Protein AF-A0A8T7FXM5-F1 (afdb_monomer)

Sequence (126 aa):
MKPVVQKFLPFSVLILFSVIMGTAFLWAVSMSSVGLREGEVCARHYKGTVKGTFFSRGEWHHYVDVGVDVRYPENYQWRVLRSPPTQSSIWHRYFSQYKVRIAYRWPSNWWDPFVVSQWEICRLER

Structure (mmCIF, N/CA/C/O backbone):
data_AF-A0A8T7FXM5-F1
#
_entry.id   AF-A0A8T7FXM5-F1
#
loop_
_atom_site.group_PDB
_atom_site.id
_atom_site.type_symbol
_atom_site.label_atom_id
_atom_site.label_alt_id
_atom_site.label_comp_id
_atom_site.label_asym_id
_atom_site.label_entity_id
_atom_site.label_seq_id
_atom_site.pdbx_PDB_ins_code
_atom_site.Cartn_x
_atom_site.Cartn_y
_atom_site.Cartn_z
_atom_site.occupancy
_atom_site.B_iso_or_equiv
_atom_site.auth_seq_id
_atom_site.auth_comp_id
_atom_site.auth_asym_id
_atom_site.auth_atom_id
_atom_site.pdbx_PDB_model_num
ATOM 1 N N . MET A 1 1 ? 59.090 -27.027 -27.607 1.00 48.50 1 MET A N 1
ATOM 2 C CA . MET A 1 1 ? 57.634 -27.073 -27.340 1.00 48.50 1 MET A CA 1
ATOM 3 C C . MET A 1 1 ? 57.375 -26.318 -26.041 1.00 48.50 1 MET A C 1
ATOM 5 O O . MET A 1 1 ? 58.041 -26.622 -25.063 1.00 48.50 1 MET A O 1
ATOM 9 N N . LYS A 1 2 ? 56.526 -25.279 -26.036 1.00 41.91 2 LYS A N 1
ATOM 10 C CA . LYS A 1 2 ? 56.200 -24.502 -24.821 1.00 41.91 2 LYS A CA 1
ATOM 11 C C . LYS A 1 2 ? 54.913 -25.059 -24.197 1.00 41.91 2 LYS A C 1
ATOM 13 O O . LYS A 1 2 ? 53.964 -25.266 -24.953 1.00 41.91 2 LYS A O 1
ATOM 18 N N . PRO A 1 3 ? 54.844 -25.288 -22.874 1.00 52.84 3 PRO A N 1
ATOM 19 C CA . PRO A 1 3 ? 53.602 -25.707 -22.243 1.00 52.84 3 PRO A CA 1
ATOM 20 C C . PRO A 1 3 ? 52.623 -24.528 -22.197 1.00 52.84 3 PRO A C 1
ATOM 22 O O . PRO A 1 3 ? 52.950 -23.440 -21.722 1.00 52.84 3 PRO A O 1
ATOM 25 N N . VAL A 1 4 ? 51.416 -24.755 -22.710 1.00 57.31 4 VAL A N 1
ATOM 26 C CA . VAL A 1 4 ? 50.276 -23.852 -22.548 1.00 57.31 4 VAL A CA 1
ATOM 27 C C . VAL A 1 4 ? 49.703 -24.113 -21.157 1.00 57.31 4 VAL A C 1
ATOM 29 O O . VAL A 1 4 ? 49.088 -25.146 -20.913 1.00 57.31 4 VAL A O 1
ATOM 32 N N . VAL A 1 5 ? 49.945 -23.196 -20.219 1.00 54.78 5 VAL A N 1
ATOM 33 C CA . VAL A 1 5 ? 49.348 -23.242 -18.878 1.00 54.78 5 VAL A CA 1
ATOM 34 C C . VAL A 1 5 ? 47.898 -22.783 -18.995 1.00 54.78 5 VAL A C 1
ATOM 36 O O . VAL A 1 5 ? 47.605 -21.588 -19.038 1.00 54.78 5 VAL A O 1
ATOM 39 N N . GLN A 1 6 ? 46.982 -23.742 -19.085 1.00 54.06 6 GLN A N 1
ATOM 40 C CA . GLN A 1 6 ? 45.548 -23.487 -19.083 1.00 54.06 6 GLN A CA 1
ATOM 41 C C . GLN A 1 6 ? 45.125 -23.112 -17.651 1.00 54.06 6 GLN A C 1
ATOM 43 O O . GLN A 1 6 ? 45.084 -23.951 -16.753 1.00 54.06 6 GLN A O 1
ATOM 48 N N . LYS A 1 7 ? 44.879 -21.818 -17.409 1.00 55.47 7 LYS A N 1
ATOM 49 C CA . LYS A 1 7 ? 44.403 -21.295 -16.120 1.00 55.47 7 LYS A CA 1
ATOM 50 C C . LYS A 1 7 ? 42.936 -21.688 -15.927 1.00 55.47 7 LYS A C 1
ATOM 52 O O . LYS A 1 7 ? 42.041 -21.009 -16.421 1.00 55.47 7 LYS A O 1
ATOM 57 N N . PHE A 1 8 ? 42.692 -22.784 -15.215 1.00 57.81 8 PHE A N 1
ATOM 58 C CA . PHE A 1 8 ? 41.366 -23.116 -14.705 1.00 57.81 8 PHE A CA 1
ATOM 59 C C . PHE A 1 8 ? 40.994 -22.104 -13.617 1.00 57.81 8 PHE A C 1
ATOM 61 O O . PHE A 1 8 ? 41.541 -22.137 -12.516 1.00 57.81 8 PHE A O 1
ATOM 68 N N . LEU A 1 9 ? 40.074 -21.187 -13.918 1.00 57.06 9 LEU A N 1
ATOM 69 C CA . LEU A 1 9 ? 39.331 -20.494 -12.867 1.00 57.06 9 LEU A CA 1
ATOM 70 C C . LEU A 1 9 ? 38.505 -21.561 -12.134 1.00 57.06 9 LEU A C 1
ATOM 72 O O . LEU A 1 9 ? 37.711 -22.250 -12.781 1.00 57.06 9 LEU A O 1
ATOM 76 N N . PRO A 1 10 ? 38.713 -21.769 -10.824 1.00 63.56 10 PRO A N 1
ATOM 77 C CA . PRO A 1 10 ? 38.087 -22.878 -10.133 1.00 63.56 10 PRO A CA 1
ATOM 78 C C . PRO A 1 10 ? 36.587 -22.606 -10.019 1.00 63.56 10 PRO A C 1
ATOM 80 O O . PRO A 1 10 ? 36.156 -21.555 -9.545 1.00 63.56 10 PRO A O 1
ATOM 83 N N . PHE A 1 11 ? 35.796 -23.580 -10.460 1.00 57.88 11 PHE A N 1
ATOM 84 C CA . PHE A 1 11 ? 34.330 -23.594 -10.442 1.00 57.88 11 PHE A CA 1
ATOM 85 C C . PHE A 1 11 ? 33.736 -23.180 -9.075 1.00 57.88 11 PHE A C 1
ATOM 87 O O . PHE A 1 11 ? 32.648 -22.615 -9.000 1.00 57.88 11 PHE A O 1
ATOM 94 N N . SER A 1 12 ? 34.496 -23.374 -7.992 1.00 59.66 12 SER A N 1
ATOM 95 C CA . SER A 1 12 ? 34.170 -22.931 -6.634 1.00 59.66 12 SER A CA 1
ATOM 96 C C . SER A 1 12 ? 34.030 -21.411 -6.474 1.00 59.66 12 SER A C 1
ATOM 98 O O . SER A 1 12 ? 33.198 -20.970 -5.686 1.00 59.66 12 SER A O 1
ATOM 100 N N . VAL A 1 13 ? 34.770 -20.594 -7.234 1.00 62.16 13 VAL A N 1
ATOM 101 C CA . VAL A 1 13 ? 34.683 -19.121 -7.166 1.00 62.16 13 VAL A CA 1
ATOM 102 C C . VAL A 1 13 ? 33.371 -18.616 -7.776 1.00 62.16 13 VAL A C 1
ATOM 104 O O . VAL A 1 13 ? 32.754 -17.703 -7.233 1.00 62.16 13 VAL A O 1
ATOM 107 N N . LEU A 1 14 ? 32.898 -19.247 -8.855 1.00 59.78 14 LEU A N 1
ATOM 108 C CA . LEU A 1 14 ? 31.621 -18.920 -9.506 1.00 59.78 14 LEU A CA 1
ATOM 109 C C . LEU A 1 14 ? 30.413 -19.267 -8.624 1.00 59.78 14 LEU A C 1
ATOM 111 O O . LEU A 1 14 ? 29.471 -18.479 -8.523 1.00 59.78 14 LEU A O 1
ATOM 115 N N . ILE A 1 15 ? 30.453 -20.415 -7.942 1.00 64.94 15 ILE A N 1
ATOM 116 C CA . ILE A 1 15 ? 29.402 -20.814 -6.994 1.00 64.94 15 ILE A CA 1
ATOM 117 C C . ILE A 1 15 ? 29.360 -19.843 -5.810 1.00 64.94 15 ILE A C 1
ATOM 119 O O . ILE A 1 15 ? 28.285 -19.368 -5.446 1.00 64.94 15 ILE A O 1
ATOM 123 N N . LEU A 1 16 ? 30.520 -19.495 -5.246 1.00 62.88 16 LEU A N 1
ATOM 124 C CA . LEU A 1 16 ? 30.596 -18.583 -4.105 1.00 62.88 16 LEU A CA 1
ATOM 125 C C . LEU A 1 16 ? 30.041 -17.192 -4.454 1.00 62.88 16 LEU A C 1
ATOM 127 O O . LEU A 1 16 ? 29.248 -16.645 -3.692 1.00 62.88 16 LEU A O 1
ATOM 131 N N . PHE A 1 17 ? 30.366 -16.656 -5.637 1.00 60.78 17 PHE A N 1
ATOM 132 C CA . PHE A 1 17 ? 29.799 -15.391 -6.122 1.00 60.78 17 PHE A CA 1
ATOM 133 C C . PHE A 1 17 ? 28.275 -15.447 -6.295 1.00 60.78 17 PHE A C 1
ATOM 135 O O . PHE A 1 17 ? 27.577 -14.506 -5.922 1.00 60.78 17 PHE A O 1
ATOM 142 N N . SER A 1 18 ? 27.754 -16.562 -6.812 1.00 60.34 18 SER A N 1
ATOM 143 C CA . SER A 1 18 ? 26.314 -16.763 -7.025 1.00 60.34 18 SER A CA 1
ATOM 144 C C . SER A 1 18 ? 25.545 -16.820 -5.702 1.00 60.34 18 SER A C 1
ATOM 146 O O . SER A 1 18 ? 24.486 -16.209 -5.571 1.00 60.34 18 SER A O 1
ATOM 148 N N . VAL A 1 19 ? 26.102 -17.506 -4.699 1.00 63.22 19 VAL A N 1
ATOM 149 C CA . VAL A 1 19 ? 25.516 -17.584 -3.354 1.00 63.22 19 VAL A CA 1
ATOM 150 C C . VAL A 1 19 ? 25.547 -16.216 -2.672 1.00 63.22 19 VAL A C 1
ATOM 152 O O . VAL A 1 19 ? 24.523 -15.807 -2.138 1.00 63.22 19 VAL A O 1
ATOM 155 N N . ILE A 1 20 ? 26.661 -15.476 -2.748 1.00 60.84 20 ILE A N 1
ATOM 156 C CA . ILE A 1 20 ? 26.785 -14.138 -2.139 1.00 60.84 20 ILE A CA 1
ATOM 157 C C . ILE A 1 20 ? 25.817 -13.133 -2.782 1.00 60.84 20 ILE A C 1
ATOM 159 O O . ILE A 1 20 ? 25.173 -12.355 -2.077 1.00 60.84 20 ILE A O 1
ATOM 163 N N . MET A 1 21 ? 25.670 -13.153 -4.111 1.00 59.31 21 MET A N 1
ATOM 164 C CA . MET A 1 21 ? 24.683 -12.310 -4.794 1.00 59.31 21 MET A CA 1
ATOM 165 C C . MET A 1 21 ? 23.244 -12.716 -4.454 1.00 59.31 21 MET A C 1
ATOM 167 O O . MET A 1 21 ? 22.403 -11.848 -4.222 1.00 59.31 21 MET A O 1
ATOM 171 N N . GLY A 1 22 ? 22.963 -14.021 -4.386 1.00 57.78 22 GLY A N 1
ATOM 172 C CA . GLY A 1 22 ? 21.648 -14.546 -4.022 1.00 57.78 22 GLY A CA 1
ATOM 173 C C . GLY A 1 22 ? 21.241 -14.174 -2.597 1.00 57.78 22 GLY A C 1
ATOM 174 O O . GLY A 1 22 ? 20.115 -13.733 -2.371 1.00 57.78 22 GLY A O 1
ATOM 175 N N . THR A 1 23 ? 22.160 -14.269 -1.633 1.00 58.69 23 THR A N 1
ATOM 176 C CA . THR A 1 23 ? 21.890 -13.857 -0.253 1.00 58.69 23 THR A CA 1
ATOM 177 C C . THR A 1 23 ? 21.730 -12.344 -0.151 1.00 58.69 23 THR A C 1
ATOM 179 O O . THR A 1 23 ? 20.760 -11.896 0.451 1.00 58.69 23 THR A O 1
ATOM 182 N N . ALA A 1 24 ? 22.588 -11.535 -0.783 1.00 55.78 24 ALA A N 1
ATOM 183 C CA . ALA A 1 24 ? 22.459 -10.073 -0.764 1.00 55.78 24 ALA A CA 1
ATOM 184 C C . ALA A 1 24 ? 21.119 -9.581 -1.352 1.00 55.78 24 ALA A C 1
ATOM 186 O O . ALA A 1 24 ? 20.504 -8.666 -0.801 1.00 55.78 24 ALA A O 1
ATOM 187 N N . PHE A 1 25 ? 20.622 -10.226 -2.415 1.00 54.47 25 PHE A N 1
ATOM 188 C CA . PHE A 1 25 ? 19.297 -9.949 -2.977 1.00 54.47 25 PHE A CA 1
ATOM 189 C C . PHE A 1 25 ? 18.168 -10.285 -1.991 1.00 54.47 25 PHE A C 1
ATOM 191 O O . PHE A 1 25 ? 17.239 -9.498 -1.837 1.00 54.47 25 PHE A O 1
ATOM 198 N N . LEU A 1 26 ? 18.264 -11.404 -1.265 1.00 50.12 26 LEU A N 1
ATOM 199 C CA . LEU A 1 26 ? 17.270 -11.788 -0.254 1.00 50.12 26 LEU A CA 1
ATOM 200 C C . LEU A 1 26 ? 17.245 -10.827 0.948 1.00 50.12 26 LEU A C 1
ATOM 202 O O . LEU A 1 26 ? 16.167 -10.524 1.458 1.00 50.12 26 LEU A O 1
ATOM 206 N N . TRP A 1 27 ? 18.397 -10.290 1.363 1.00 50.12 27 TRP A N 1
ATOM 207 C CA . TRP A 1 27 ? 18.474 -9.280 2.429 1.00 50.12 27 TRP A CA 1
ATOM 208 C C . TRP A 1 27 ? 17.904 -7.913 2.003 1.00 50.12 27 TRP A C 1
ATOM 210 O O . TRP A 1 27 ? 17.303 -7.212 2.824 1.00 50.12 27 TRP A O 1
ATOM 220 N N . ALA A 1 28 ? 18.008 -7.550 0.720 1.00 51.94 28 ALA A N 1
ATOM 221 C CA . ALA A 1 28 ? 17.435 -6.314 0.181 1.00 51.94 28 ALA A CA 1
ATOM 222 C C . ALA A 1 28 ? 15.889 -6.297 0.151 1.00 51.94 28 ALA A C 1
ATOM 224 O O . ALA A 1 28 ? 15.296 -5.221 0.106 1.00 51.94 28 ALA A O 1
ATOM 225 N N . VAL A 1 29 ? 15.217 -7.455 0.234 1.00 52.66 29 VAL A N 1
ATOM 226 C CA . VAL A 1 29 ? 13.740 -7.562 0.311 1.00 52.66 29 VAL A CA 1
ATOM 227 C C . VAL A 1 29 ? 13.251 -7.691 1.764 1.00 52.66 29 VAL A C 1
ATOM 229 O O . VAL A 1 29 ? 12.144 -8.163 2.028 1.00 52.66 29 VAL A O 1
ATOM 232 N N . SER A 1 30 ? 14.058 -7.270 2.741 1.00 52.19 30 SER A N 1
ATOM 233 C CA . SER A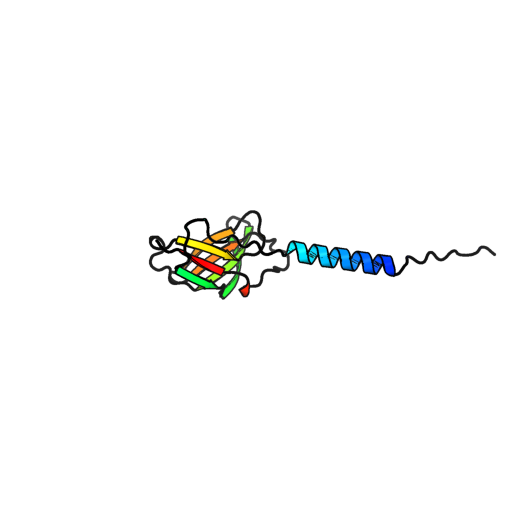 1 30 ? 13.631 -7.200 4.141 1.00 52.19 30 SER A CA 1
ATOM 234 C C . SER A 1 30 ? 12.412 -6.280 4.282 1.00 52.19 30 SER A C 1
ATOM 236 O O . SER A 1 30 ? 12.479 -5.062 4.138 1.00 52.19 30 SER A O 1
ATOM 238 N N . MET A 1 31 ? 11.244 -6.878 4.519 1.00 54.09 31 MET A N 1
ATOM 239 C CA . MET A 1 31 ? 9.988 -6.149 4.664 1.00 54.09 31 MET A CA 1
ATOM 240 C C . MET A 1 31 ? 10.082 -5.153 5.816 1.00 54.09 31 MET A C 1
ATOM 242 O O . MET A 1 31 ? 10.291 -5.543 6.962 1.00 54.09 31 MET A O 1
ATOM 246 N N . SER A 1 32 ? 9.890 -3.870 5.522 1.00 55.38 32 SER A N 1
ATOM 247 C CA . SER A 1 32 ? 9.774 -2.852 6.560 1.00 55.38 32 SER A CA 1
ATOM 248 C C . SER A 1 32 ? 8.335 -2.842 7.070 1.00 55.38 32 SER A C 1
ATOM 250 O O . SER A 1 32 ? 7.441 -2.257 6.461 1.00 55.38 32 SER A O 1
ATOM 252 N N . SER A 1 33 ? 8.090 -3.529 8.187 1.00 54.84 33 SER A N 1
ATOM 253 C CA . SER A 1 33 ? 6.867 -3.307 8.957 1.00 54.84 33 SER A CA 1
ATOM 254 C C . SER A 1 33 ? 6.963 -1.915 9.573 1.00 54.84 33 SER A C 1
ATOM 256 O O . SER A 1 33 ? 7.775 -1.687 10.465 1.00 54.84 33 SER A O 1
ATOM 258 N N . VAL A 1 34 ? 6.172 -0.968 9.070 1.00 63.91 34 VAL A N 1
ATOM 259 C CA . VAL A 1 34 ? 6.088 0.383 9.650 1.00 63.91 34 VAL A CA 1
ATOM 260 C C . VAL A 1 34 ? 5.378 0.336 11.014 1.00 63.91 34 VAL A C 1
ATOM 262 O O . VAL A 1 34 ? 5.547 1.250 11.824 1.00 63.91 34 VAL A O 1
ATOM 265 N N . GLY A 1 35 ? 4.636 -0.751 11.279 1.00 68.75 35 GLY A N 1
ATOM 266 C CA . GLY A 1 35 ? 4.028 -1.062 12.569 1.00 68.75 35 GLY A CA 1
ATOM 267 C C . GLY A 1 35 ? 3.014 -0.025 13.055 1.00 68.75 35 GLY A C 1
ATOM 268 O O . GLY A 1 35 ? 2.777 1.008 12.422 1.00 68.75 35 GLY A O 1
ATOM 269 N N . LEU A 1 36 ? 2.409 -0.319 14.202 1.00 77.50 36 LEU A N 1
ATOM 270 C CA . LEU A 1 36 ? 1.693 0.666 15.012 1.00 77.50 36 LEU A CA 1
ATOM 271 C C . LEU A 1 36 ? 2.718 1.477 15.816 1.00 77.50 36 LEU A C 1
ATOM 273 O O . LEU A 1 36 ? 3.753 0.941 16.215 1.00 77.50 36 LEU A O 1
ATOM 277 N N . ARG A 1 37 ? 2.455 2.765 16.042 1.00 81.31 37 ARG A N 1
ATOM 278 C CA . ARG A 1 37 ? 3.205 3.554 17.032 1.00 81.31 37 ARG A CA 1
ATOM 279 C C . ARG A 1 37 ? 2.777 3.162 18.445 1.00 81.31 37 ARG A C 1
ATOM 281 O O . ARG A 1 37 ? 1.729 2.553 18.643 1.00 81.31 37 ARG A O 1
ATOM 288 N N . GLU A 1 38 ? 3.583 3.535 19.432 1.00 83.56 38 GLU A N 1
ATOM 289 C CA . GLU A 1 38 ? 3.202 3.385 20.836 1.00 83.56 38 GLU A CA 1
ATOM 290 C C . GLU A 1 38 ? 1.870 4.108 21.107 1.00 83.56 38 GLU A C 1
ATOM 292 O O . GLU A 1 38 ? 1.687 5.255 20.698 1.00 83.56 38 GLU A O 1
ATOM 297 N N . GLY A 1 39 ? 0.926 3.404 21.739 1.00 84.38 39 GLY A N 1
ATOM 298 C CA . GLY A 1 39 ? -0.428 3.899 22.008 1.00 84.38 39 GLY A CA 1
ATOM 299 C C . GLY A 1 39 ? -1.433 3.757 20.856 1.00 84.38 39 GLY A C 1
ATOM 300 O O . GLY A 1 39 ? -2.621 3.965 21.078 1.00 84.38 39 GLY A O 1
ATOM 301 N N . GLU A 1 40 ? -1.012 3.370 19.647 1.00 86.88 40 GLU A N 1
ATOM 302 C CA . GLU A 1 40 ? -1.942 3.084 18.548 1.00 86.88 40 GLU A CA 1
ATOM 303 C C . GLU A 1 40 ? -2.507 1.657 18.680 1.00 86.88 40 GLU A C 1
ATOM 305 O O . GLU A 1 40 ? -1.755 0.687 18.777 1.00 86.88 40 GLU A O 1
ATOM 310 N N . VAL A 1 41 ? -3.836 1.509 18.622 1.00 88.81 41 VAL A N 1
ATOM 311 C CA . VAL A 1 41 ? -4.520 0.202 18.602 1.00 88.81 41 VAL A CA 1
ATOM 312 C C . VAL A 1 41 ? -5.186 -0.010 17.251 1.00 88.81 41 VAL A C 1
ATOM 314 O O . VAL A 1 41 ? -5.840 0.888 16.718 1.00 88.81 41 VAL A O 1
ATOM 317 N N . CYS A 1 42 ? -5.021 -1.206 16.680 1.00 89.19 42 CYS A N 1
ATOM 318 C CA . CYS A 1 42 ? -5.650 -1.528 15.410 1.00 89.19 42 CYS A CA 1
ATOM 319 C C . CYS A 1 42 ? -7.091 -2.005 15.579 1.00 89.19 42 CYS A C 1
ATOM 321 O O . CYS A 1 42 ? -7.328 -3.132 16.001 1.00 89.19 42 CYS A O 1
ATOM 323 N N . ALA A 1 43 ? -8.046 -1.190 15.135 1.00 90.12 43 ALA A N 1
ATOM 324 C CA . ALA A 1 43 ? -9.458 -1.551 15.106 1.00 90.12 43 ALA A CA 1
ATOM 325 C C . ALA A 1 43 ? -9.752 -2.610 14.034 1.00 90.12 43 ALA A C 1
ATOM 327 O O . ALA A 1 43 ? -10.608 -3.478 14.201 1.00 90.12 43 ALA A O 1
ATOM 328 N N . ARG A 1 44 ? -9.124 -2.475 12.855 1.00 90.31 44 ARG A N 1
ATOM 329 C CA . ARG A 1 44 ? -9.368 -3.379 11.723 1.00 90.31 44 ARG A CA 1
ATOM 330 C C . ARG A 1 44 ? -8.237 -3.371 10.705 1.00 90.31 44 ARG A C 1
ATOM 332 O O . ARG A 1 44 ? -7.779 -2.308 10.289 1.00 90.31 44 ARG A O 1
ATOM 339 N N . HIS A 1 45 ? -7.887 -4.565 10.242 1.00 91.62 45 HIS A N 1
ATOM 340 C CA . HIS A 1 45 ? -6.877 -4.810 9.219 1.00 91.62 45 HIS A CA 1
ATOM 341 C C . HIS A 1 45 ? -7.503 -4.930 7.827 1.00 91.62 45 HIS A C 1
ATOM 343 O O . HIS A 1 45 ? -8.568 -5.529 7.663 1.00 91.62 45 HIS A O 1
ATOM 349 N N . TYR A 1 46 ? -6.812 -4.404 6.818 1.00 92.25 46 TYR A N 1
ATOM 350 C CA . TYR A 1 46 ? -7.213 -4.480 5.416 1.00 92.25 46 TYR A CA 1
ATOM 351 C C . TYR A 1 46 ? -6.007 -4.814 4.538 1.00 92.25 46 TYR A C 1
ATOM 353 O O . TYR A 1 46 ? -4.912 -4.287 4.737 1.00 92.25 46 TYR A O 1
ATOM 361 N N . LYS A 1 47 ? -6.214 -5.685 3.548 1.00 92.56 47 LYS A N 1
ATOM 362 C CA . LYS A 1 47 ? -5.168 -6.160 2.635 1.00 92.56 47 LYS A CA 1
ATOM 363 C C . LYS A 1 47 ? -5.232 -5.448 1.288 1.00 92.56 47 LYS A C 1
ATOM 365 O O . LYS A 1 47 ? -6.303 -5.025 0.850 1.00 92.56 47 LYS A O 1
ATOM 370 N N . GLY A 1 48 ? -4.085 -5.360 0.617 1.00 91.81 48 GLY A N 1
ATOM 371 C CA . GLY A 1 48 ? -4.018 -4.945 -0.782 1.00 91.81 48 GLY A CA 1
ATOM 372 C C . GLY A 1 48 ? -4.929 -5.798 -1.669 1.00 91.81 48 GLY A C 1
ATOM 373 O O . GLY A 1 48 ? -5.014 -7.012 -1.502 1.00 91.81 48 GLY A O 1
ATOM 374 N N . THR A 1 49 ? -5.597 -5.157 -2.625 1.00 94.56 49 THR A N 1
ATOM 375 C CA . THR A 1 49 ? -6.549 -5.795 -3.552 1.00 94.56 49 THR A CA 1
ATOM 376 C C . THR A 1 49 ? -6.101 -5.704 -5.005 1.00 94.56 49 THR A C 1
ATOM 378 O O . THR A 1 49 ? -6.222 -6.669 -5.750 1.00 94.56 49 THR A O 1
ATOM 381 N N . VAL A 1 50 ? -5.554 -4.558 -5.412 1.00 94.12 50 VAL A N 1
ATOM 382 C CA . VAL A 1 50 ? -5.097 -4.302 -6.783 1.00 94.12 50 VAL A CA 1
ATOM 383 C C . VAL A 1 50 ? -3.743 -3.619 -6.723 1.00 94.12 50 VAL A C 1
ATOM 385 O O . VAL A 1 50 ? -3.514 -2.804 -5.835 1.00 94.12 50 VAL A O 1
ATOM 388 N N . LYS A 1 51 ? -2.865 -3.926 -7.676 1.00 91.94 51 LYS A N 1
ATOM 389 C CA . LYS A 1 51 ? -1.570 -3.269 -7.866 1.00 91.94 51 LYS A CA 1
ATOM 390 C C . LYS A 1 51 ? -1.473 -2.729 -9.290 1.00 91.94 51 LYS A C 1
ATOM 392 O O . LYS A 1 51 ? -1.991 -3.356 -10.211 1.00 91.94 51 LYS A O 1
ATOM 397 N N . GLY A 1 52 ? -0.799 -1.599 -9.474 1.00 91.62 52 GLY A N 1
ATOM 398 C CA . GLY A 1 52 ? -0.551 -1.045 -10.803 1.00 91.62 52 GLY A CA 1
ATOM 399 C C . GLY A 1 52 ? 0.389 0.153 -10.787 1.00 91.62 52 GLY A C 1
ATOM 400 O O . GLY A 1 52 ? 1.077 0.407 -9.797 1.00 91.62 52 GLY A O 1
ATOM 401 N N . THR A 1 53 ? 0.386 0.900 -11.889 1.00 91.31 53 THR A N 1
ATOM 402 C CA . THR A 1 53 ? 1.131 2.152 -12.037 1.00 91.31 53 THR A CA 1
ATOM 403 C C . THR A 1 53 ? 0.217 3.286 -12.498 1.00 91.31 53 THR A C 1
ATOM 405 O O . THR A 1 53 ? -0.800 3.064 -13.155 1.00 91.31 53 THR A O 1
ATOM 408 N N . PHE A 1 54 ? 0.549 4.521 -12.131 1.00 88.25 54 PHE A N 1
ATOM 409 C CA . PHE A 1 54 ? -0.125 5.718 -12.632 1.00 88.25 54 PHE A CA 1
ATOM 410 C C . PHE A 1 54 ? 0.876 6.854 -12.836 1.00 88.25 54 PHE A C 1
ATOM 412 O O . PHE A 1 54 ? 1.869 6.952 -12.117 1.00 88.25 54 PHE A O 1
ATOM 419 N N . PHE A 1 55 ? 0.610 7.725 -13.806 1.00 87.75 55 PHE A N 1
ATOM 420 C CA . PHE A 1 55 ? 1.437 8.899 -14.067 1.00 87.75 55 PHE A CA 1
ATOM 421 C C . PHE A 1 55 ? 0.880 10.114 -13.317 1.00 87.75 55 PHE A C 1
ATOM 423 O O . PHE A 1 55 ? -0.312 10.413 -13.406 1.00 87.75 55 PHE A O 1
ATOM 430 N N . SER A 1 56 ? 1.716 10.808 -12.545 1.00 84.69 56 SER A N 1
ATOM 431 C CA . SER A 1 56 ? 1.315 11.995 -11.782 1.00 84.69 56 SER A CA 1
ATOM 432 C C . SER A 1 56 ? 2.520 12.877 -11.483 1.00 84.69 56 SER A C 1
ATOM 434 O O . SER A 1 56 ? 3.584 12.377 -11.135 1.00 84.69 56 SER A O 1
ATOM 436 N N . ARG A 1 57 ? 2.347 14.204 -11.564 1.00 83.94 57 ARG A N 1
ATOM 437 C CA . ARG A 1 57 ? 3.411 15.197 -11.297 1.00 83.94 57 ARG A CA 1
ATOM 438 C C . ARG A 1 57 ? 4.698 14.963 -12.110 1.00 83.94 57 ARG A C 1
ATOM 440 O O . ARG A 1 57 ? 5.789 15.225 -11.626 1.00 83.94 57 ARG A O 1
ATOM 447 N N . GLY A 1 58 ? 4.562 14.481 -13.346 1.00 86.88 58 GLY A N 1
ATOM 448 C CA . GLY A 1 58 ? 5.697 14.274 -14.250 1.00 86.88 58 GLY A CA 1
ATOM 449 C C . GLY A 1 58 ? 6.474 12.971 -14.038 1.00 86.88 58 GLY A C 1
ATOM 450 O O . GLY A 1 58 ? 7.461 12.756 -14.732 1.00 86.88 58 GLY A O 1
ATOM 451 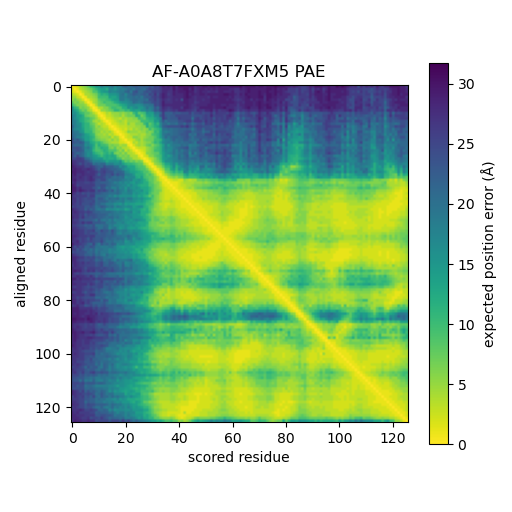N N . GLU A 1 59 ? 6.043 12.087 -13.132 1.00 86.44 59 GLU A N 1
ATOM 452 C CA . GLU A 1 59 ? 6.701 10.798 -12.901 1.00 86.44 59 GLU A CA 1
ATOM 453 C C . GLU A 1 59 ? 5.691 9.641 -12.776 1.00 86.44 59 GLU A C 1
ATOM 455 O O . GLU A 1 59 ? 4.504 9.835 -12.489 1.00 86.44 59 GLU A O 1
ATOM 460 N N . TRP A 1 60 ? 6.164 8.421 -13.044 1.00 86.06 60 TRP A N 1
ATOM 461 C CA . TRP A 1 60 ? 5.399 7.191 -12.849 1.00 86.06 60 TRP A CA 1
ATOM 462 C C . TRP A 1 60 ? 5.488 6.737 -11.396 1.00 86.06 60 TRP A C 1
ATOM 464 O O . TRP A 1 60 ? 6.573 6.646 -10.826 1.00 86.06 60 TRP A O 1
ATOM 474 N N . HIS A 1 61 ? 4.338 6.384 -10.834 1.00 86.31 61 HIS A N 1
ATOM 475 C CA . HIS A 1 61 ? 4.193 5.919 -9.462 1.00 86.31 61 HIS A CA 1
ATOM 476 C C . HIS A 1 61 ? 3.606 4.523 -9.450 1.00 86.31 61 HIS A C 1
ATOM 478 O O . HIS A 1 61 ? 2.663 4.238 -10.192 1.00 86.31 61 HIS A O 1
ATOM 484 N N . HIS A 1 62 ? 4.114 3.676 -8.565 1.00 90.12 62 HIS A N 1
ATOM 485 C CA . HIS A 1 62 ? 3.506 2.386 -8.291 1.00 90.12 62 HIS A CA 1
ATOM 486 C C . HIS A 1 62 ? 2.447 2.548 -7.208 1.00 90.12 62 HIS A C 1
ATOM 488 O O . HIS A 1 62 ? 2.532 3.446 -6.364 1.00 90.12 62 HIS A O 1
ATOM 494 N N . TYR A 1 63 ? 1.414 1.713 -7.247 1.00 91.62 63 TYR A N 1
ATOM 495 C CA . TYR A 1 63 ? 0.356 1.774 -6.254 1.00 91.62 63 TYR A CA 1
ATOM 496 C C . TYR A 1 63 ? -0.210 0.413 -5.887 1.00 91.62 63 TYR A C 1
ATOM 498 O O . TYR A 1 63 ? -0.205 -0.522 -6.689 1.00 91.62 63 TYR A O 1
ATOM 506 N N . VAL A 1 64 ? -0.779 0.363 -4.684 1.00 93.44 64 VAL A N 1
ATOM 507 C CA . VAL A 1 64 ? -1.680 -0.687 -4.227 1.00 93.44 64 VAL A CA 1
ATOM 508 C C . VAL A 1 64 ? -2.984 -0.073 -3.734 1.00 93.44 64 VAL A C 1
ATOM 510 O O . VAL A 1 64 ? -2.983 0.812 -2.882 1.00 93.44 64 VAL A O 1
ATOM 513 N N . ASP A 1 65 ? -4.106 -0.554 -4.260 1.00 93.94 65 ASP A N 1
ATOM 514 C CA . ASP A 1 65 ? -5.435 -0.203 -3.769 1.00 93.94 65 ASP A CA 1
ATOM 515 C C . ASP A 1 65 ? -5.863 -1.181 -2.676 1.00 93.94 65 ASP A C 1
ATOM 517 O O . ASP A 1 65 ? -5.760 -2.401 -2.828 1.00 93.94 65 ASP A O 1
ATOM 521 N N . VAL A 1 66 ? -6.421 -0.644 -1.600 1.00 92.25 66 VAL A N 1
ATOM 522 C CA . VAL A 1 66 ? -7.038 -1.387 -0.506 1.00 92.25 66 VAL A CA 1
ATOM 523 C C . VAL A 1 66 ? -8.534 -1.095 -0.505 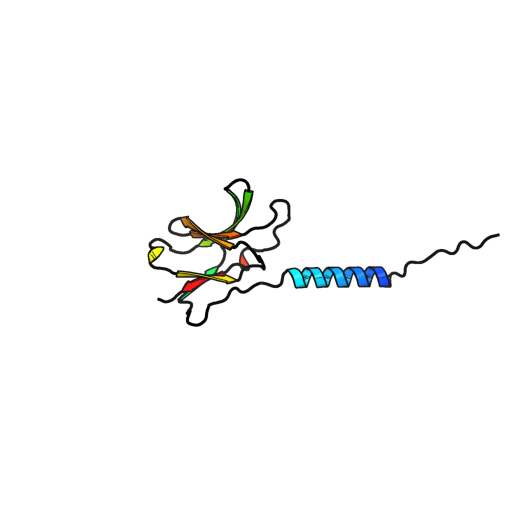1.00 92.25 66 VAL A C 1
ATOM 525 O O . VAL A 1 66 ? -8.939 0.068 -0.484 1.00 92.25 66 VAL A O 1
ATOM 528 N N . GLY A 1 67 ? -9.355 -2.147 -0.534 1.00 90.06 67 GLY A N 1
ATOM 529 C CA . GLY A 1 67 ? -10.809 -2.034 -0.424 1.00 90.06 67 GLY A CA 1
ATOM 530 C C . GLY A 1 67 ? -11.223 -1.769 1.019 1.00 90.06 67 GLY A C 1
ATOM 531 O O . GLY A 1 67 ? -11.097 -2.647 1.870 1.00 90.06 67 GLY A O 1
ATOM 532 N N . VAL A 1 68 ? -11.701 -0.561 1.297 1.00 85.69 68 VAL A N 1
ATOM 533 C CA . VAL A 1 68 ? -12.095 -0.131 2.638 1.00 85.69 68 VAL A CA 1
ATOM 534 C C . VAL A 1 68 ? -13.134 0.978 2.562 1.00 85.69 68 VAL A C 1
ATOM 536 O O . VAL A 1 68 ? -13.024 1.882 1.741 1.00 85.69 68 VAL A O 1
ATOM 539 N N . ASP A 1 69 ? -14.148 0.916 3.421 1.00 83.75 69 ASP A N 1
ATOM 540 C CA . ASP A 1 69 ? -15.150 1.973 3.523 1.00 83.75 69 ASP A CA 1
ATOM 541 C C . ASP A 1 69 ? -14.522 3.250 4.097 1.00 83.75 69 ASP A C 1
ATOM 543 O O . ASP A 1 69 ? -14.156 3.312 5.271 1.00 83.75 69 ASP A O 1
ATOM 547 N N . VAL A 1 70 ? -14.376 4.254 3.236 1.00 78.12 70 VAL A N 1
ATOM 548 C CA . VAL A 1 70 ? -13.834 5.581 3.545 1.00 78.12 70 VAL A CA 1
ATOM 549 C C . VAL A 1 70 ? -14.859 6.659 3.220 1.00 78.12 70 VAL A C 1
ATOM 551 O O . VAL A 1 70 ? -14.488 7.764 2.843 1.00 78.12 70 VAL A O 1
ATOM 554 N N . ARG A 1 71 ? -16.158 6.359 3.366 1.00 81.00 71 ARG A N 1
ATOM 555 C CA . ARG A 1 71 ? -17.240 7.348 3.209 1.00 81.00 71 ARG A CA 1
ATOM 556 C C . ARG A 1 71 ? -17.109 8.549 4.155 1.00 81.00 71 ARG A C 1
ATOM 558 O O . ARG A 1 71 ? -17.612 9.615 3.829 1.00 81.00 71 ARG A O 1
ATOM 565 N N . TYR A 1 72 ? -16.400 8.380 5.273 1.00 79.31 72 TYR A N 1
ATOM 566 C CA . TYR A 1 72 ? -16.135 9.418 6.275 1.00 79.31 72 TYR A CA 1
ATOM 567 C C . TYR A 1 72 ? -14.640 9.453 6.633 1.00 79.31 72 TYR A C 1
ATOM 569 O O . TYR A 1 72 ? -14.251 9.009 7.716 1.00 79.31 72 TYR A O 1
ATOM 577 N N . PRO A 1 73 ? -13.759 9.869 5.706 1.00 71.50 73 PRO A N 1
ATOM 578 C CA . PRO A 1 73 ? -12.311 9.741 5.870 1.00 71.50 73 PRO A CA 1
ATOM 579 C C . PRO A 1 73 ? -11.768 10.533 7.066 1.00 71.50 73 PRO A C 1
ATOM 581 O O . PRO A 1 73 ? -10.806 10.102 7.693 1.00 71.50 73 PRO A O 1
ATOM 584 N N . GLU A 1 74 ? -12.401 11.648 7.427 1.00 73.81 74 GLU A N 1
ATOM 585 C CA . GLU A 1 74 ? -12.083 12.454 8.607 1.00 73.81 74 GLU A CA 1
ATOM 586 C C . GLU A 1 74 ? -12.277 11.694 9.923 1.00 73.81 74 GLU A C 1
ATOM 588 O O . GLU A 1 74 ? -11.630 12.014 10.920 1.00 73.81 74 GLU A O 1
ATOM 593 N N . ASN A 1 75 ? -13.123 10.658 9.930 1.00 75.50 75 ASN A N 1
ATOM 594 C CA . ASN A 1 75 ? -13.421 9.856 11.112 1.00 75.50 75 ASN A CA 1
ATOM 595 C C . ASN A 1 75 ? -12.410 8.738 11.369 1.00 75.50 75 ASN A C 1
ATOM 597 O O . ASN A 1 75 ? -12.416 8.144 1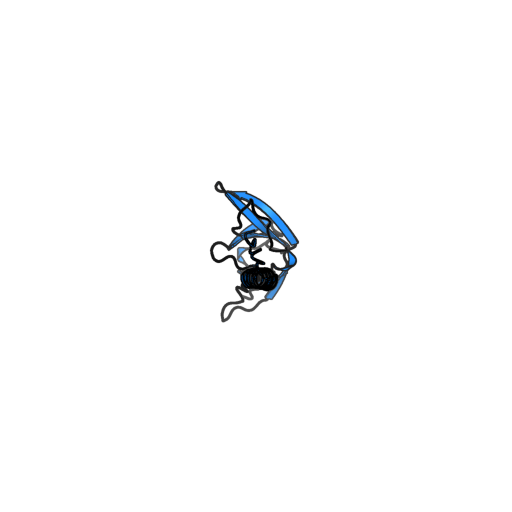2.447 1.00 75.50 75 ASN A O 1
ATOM 601 N N . TYR A 1 76 ? -11.514 8.473 10.420 1.00 74.19 76 TYR A N 1
ATOM 602 C CA . TYR A 1 76 ? -10.619 7.328 10.471 1.00 74.19 76 TYR A CA 1
ATOM 603 C C . TYR A 1 76 ? -9.162 7.761 10.354 1.00 74.19 76 TYR A C 1
ATOM 605 O O . TYR A 1 76 ? -8.786 8.510 9.457 1.00 74.19 76 TYR A O 1
ATOM 613 N N . GLN A 1 77 ? -8.320 7.237 11.241 1.00 82.50 77 GLN A N 1
ATOM 614 C CA . GLN A 1 77 ? -6.873 7.304 11.075 1.00 82.50 77 GLN A CA 1
ATOM 615 C C . GLN A 1 77 ? -6.373 5.982 10.489 1.00 82.50 77 GLN A C 1
ATOM 617 O O . GLN A 1 77 ? -6.802 4.904 10.910 1.00 82.50 77 GLN A O 1
ATOM 622 N N . TRP A 1 78 ? -5.481 6.073 9.501 1.00 84.00 78 TRP A N 1
ATOM 623 C CA . TRP A 1 78 ? -4.980 4.926 8.747 1.00 84.00 78 TRP A CA 1
ATOM 624 C C . TRP A 1 78 ? -3.477 4.780 8.916 1.00 84.00 78 TRP A C 1
ATOM 626 O O . TRP A 1 78 ? -2.722 5.738 8.745 1.00 84.00 78 TRP A O 1
ATOM 636 N N . ARG A 1 79 ? -3.036 3.553 9.178 1.00 85.56 79 ARG A N 1
ATOM 63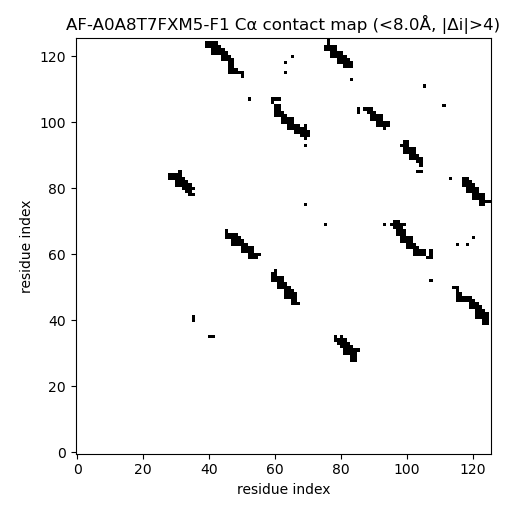7 C CA . ARG A 1 79 ? -1.626 3.204 9.328 1.00 85.56 79 ARG A CA 1
ATOM 638 C C . ARG A 1 79 ? -1.256 2.119 8.333 1.00 85.56 79 ARG A C 1
ATOM 640 O O . ARG A 1 79 ? -1.945 1.110 8.243 1.00 85.56 79 ARG A O 1
ATOM 647 N N . VAL A 1 80 ? -0.164 2.296 7.599 1.00 84.00 80 VAL A N 1
ATOM 648 C CA . VAL A 1 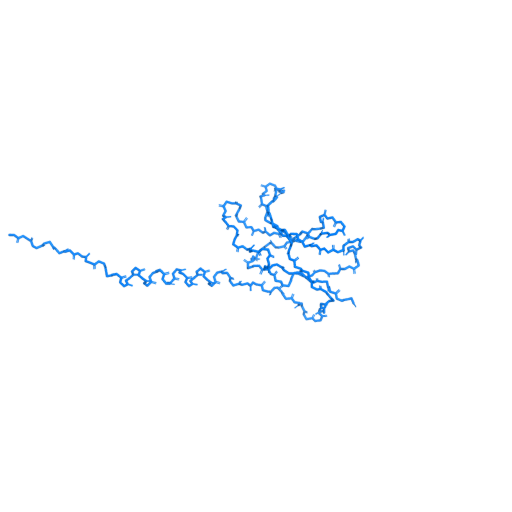80 ? 0.429 1.186 6.844 1.00 84.00 80 VAL A CA 1
ATOM 649 C C . VAL A 1 80 ? 1.146 0.300 7.854 1.00 84.00 80 VAL A C 1
ATOM 651 O O . VAL A 1 80 ? 2.046 0.771 8.538 1.00 84.00 80 VAL A O 1
ATOM 654 N N . LEU A 1 81 ? 0.720 -0.954 7.990 1.00 80.62 81 LEU A N 1
ATOM 655 C CA . LEU A 1 81 ? 1.358 -1.904 8.901 1.00 80.62 81 LEU A CA 1
ATOM 656 C C . LEU A 1 81 ? 2.499 -2.630 8.209 1.00 80.62 81 LEU A C 1
ATOM 658 O O . LEU A 1 81 ? 3.583 -2.767 8.768 1.00 80.62 81 LEU A O 1
ATOM 662 N N . ARG A 1 82 ? 2.253 -3.066 6.973 1.00 76.25 82 ARG A N 1
ATOM 663 C CA . ARG A 1 82 ? 3.208 -3.831 6.184 1.00 76.25 82 ARG A CA 1
ATOM 664 C C . ARG A 1 82 ? 3.316 -3.216 4.802 1.00 76.25 82 ARG A C 1
ATOM 666 O O . ARG A 1 82 ? 2.331 -3.128 4.068 1.00 76.25 82 ARG A O 1
ATOM 673 N N . SER A 1 83 ? 4.531 -2.812 4.470 1.00 71.75 83 SER A N 1
ATOM 674 C CA . SER A 1 83 ? 4.938 -2.423 3.132 1.00 71.75 83 SER A CA 1
ATOM 675 C C . SER A 1 83 ? 6.323 -3.007 2.860 1.00 71.75 83 SER A C 1
ATOM 677 O O . SER A 1 83 ? 7.068 -3.347 3.784 1.00 71.75 83 SER A O 1
ATOM 679 N N . PRO A 1 84 ? 6.705 -3.151 1.596 1.00 68.94 84 PRO A N 1
ATOM 680 C CA . PRO A 1 84 ? 8.091 -3.410 1.261 1.00 68.94 84 PRO A CA 1
ATOM 681 C C . PRO A 1 84 ? 9.012 -2.272 1.732 1.00 68.94 84 PRO A C 1
ATOM 683 O O . PRO A 1 84 ? 8.526 -1.169 2.008 1.00 68.94 84 PRO A O 1
ATOM 686 N N . PRO A 1 85 ? 10.330 -2.515 1.841 1.00 63.25 85 PRO A N 1
ATOM 687 C CA . PRO A 1 85 ? 11.291 -1.490 2.224 1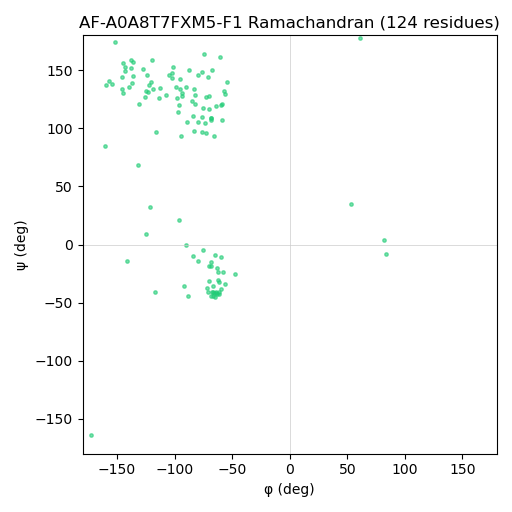.00 63.25 85 PRO A CA 1
ATOM 688 C C . PRO A 1 85 ? 11.370 -0.414 1.136 1.00 63.25 85 PRO A C 1
ATOM 690 O O . PRO A 1 85 ? 12.120 -0.520 0.170 1.00 63.25 85 PRO A O 1
ATOM 693 N N . THR A 1 86 ? 10.589 0.650 1.289 1.00 60.06 86 THR A N 1
ATOM 694 C CA . THR A 1 86 ? 10.721 1.870 0.489 1.00 60.06 86 THR A CA 1
ATOM 695 C C 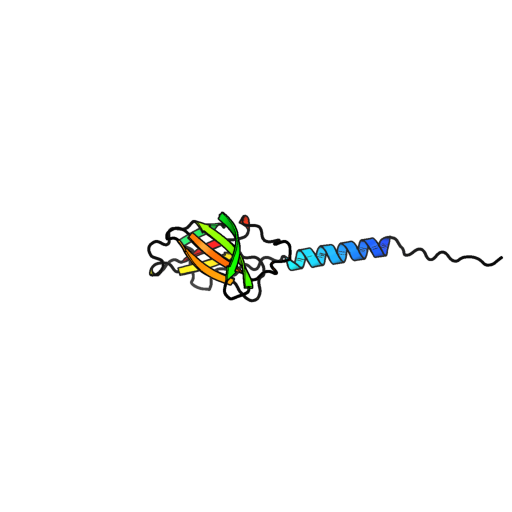. THR A 1 86 ? 11.099 2.994 1.438 1.00 60.06 86 THR A C 1
ATOM 697 O O . THR A 1 86 ? 10.244 3.558 2.118 1.00 60.06 86 THR A O 1
ATOM 700 N N . GLN A 1 87 ? 12.399 3.286 1.515 1.00 53.09 87 GLN A N 1
ATOM 701 C CA . GLN A 1 87 ? 12.988 4.187 2.512 1.00 53.09 87 GLN A CA 1
ATOM 702 C C . GLN A 1 87 ? 12.547 5.655 2.399 1.00 53.09 87 GLN A C 1
ATOM 704 O O . GLN A 1 87 ? 12.879 6.438 3.282 1.00 53.09 87 GLN A O 1
ATOM 709 N N . SER A 1 88 ? 11.830 6.066 1.347 1.00 53.03 88 SER A N 1
ATOM 710 C CA . SER A 1 88 ? 11.708 7.503 1.081 1.00 53.03 88 SER A CA 1
ATOM 711 C C . SER A 1 88 ? 10.362 8.032 0.599 1.00 53.03 88 SER A C 1
ATOM 713 O O . SER A 1 88 ? 10.184 9.248 0.654 1.00 53.03 88 SER A O 1
ATOM 715 N N . SER A 1 89 ? 9.383 7.235 0.153 1.00 68.25 89 SER A N 1
ATOM 716 C CA . SER A 1 89 ? 8.108 7.826 -0.305 1.00 68.25 89 SER A CA 1
ATOM 717 C C . SER A 1 89 ? 6.952 6.824 -0.335 1.00 68.25 89 SER A C 1
ATOM 719 O O . SER A 1 89 ? 6.666 6.262 -1.386 1.00 68.25 89 SER A O 1
ATOM 721 N N . ILE A 1 90 ? 6.270 6.620 0.795 1.00 75.62 90 ILE A N 1
ATOM 722 C CA . ILE A 1 90 ? 4.925 6.021 0.828 1.00 75.62 90 ILE A CA 1
ATOM 723 C C . ILE A 1 90 ? 3.944 7.143 1.151 1.00 75.62 90 ILE A C 1
ATOM 725 O O . ILE A 1 90 ? 4.125 7.853 2.138 1.00 75.62 90 ILE A O 1
ATOM 729 N N . TRP A 1 91 ? 2.891 7.291 0.355 1.00 78.31 91 TRP A N 1
ATOM 730 C CA . TRP A 1 91 ? 1.778 8.177 0.686 1.00 78.31 91 TRP A CA 1
ATOM 731 C C . TRP A 1 91 ? 0.451 7.516 0.346 1.00 78.31 91 TRP A C 1
ATOM 733 O O . TRP A 1 91 ? 0.349 6.676 -0.547 1.00 78.31 91 TRP A O 1
ATOM 743 N N . HIS A 1 92 ? -0.587 7.900 1.073 1.00 77.19 92 HIS A N 1
ATOM 744 C CA . HIS A 1 92 ? -1.944 7.439 0.829 1.00 77.19 92 HIS A CA 1
ATOM 745 C C . HIS A 1 92 ? -2.752 8.520 0.112 1.00 77.19 92 HIS A C 1
ATOM 747 O O . HIS A 1 92 ? -2.560 9.719 0.314 1.00 77.19 92 HIS A O 1
ATOM 753 N N . ARG A 1 93 ? -3.689 8.089 -0.726 1.00 73.31 93 ARG A N 1
ATOM 754 C CA . ARG A 1 93 ? -4.691 8.934 -1.367 1.00 73.31 93 ARG A CA 1
ATOM 755 C C . ARG A 1 93 ? -6.025 8.202 -1.377 1.00 73.31 93 ARG A C 1
ATOM 757 O O . ARG A 1 93 ? -6.088 7.031 -1.740 1.00 73.31 93 ARG A O 1
ATOM 764 N N . TYR A 1 94 ? -7.106 8.896 -1.047 1.00 77.69 94 TYR A N 1
ATOM 765 C CA . TYR A 1 94 ? -8.452 8.373 -1.265 1.00 77.69 94 TYR A CA 1
ATOM 766 C C . TYR A 1 94 ? -8.741 8.355 -2.769 1.00 77.69 94 TYR A C 1
ATOM 768 O O . TYR A 1 94 ? -8.708 9.397 -3.425 1.00 77.69 94 TYR A O 1
ATOM 776 N N . PHE A 1 95 ? -8.946 7.162 -3.329 1.00 77.00 95 PHE A N 1
ATOM 777 C CA . PHE A 1 95 ? -9.244 6.996 -4.755 1.00 77.00 95 PHE A CA 1
ATOM 778 C C . PHE A 1 95 ? -10.753 6.997 -5.014 1.00 77.00 95 PHE A C 1
ATOM 780 O O . PHE A 1 95 ? -11.214 7.523 -6.021 1.00 77.00 95 PHE A O 1
ATOM 787 N N . SER A 1 96 ? -11.525 6.428 -4.087 1.00 83.00 96 SER A N 1
ATOM 788 C CA . SER A 1 96 ? -12.990 6.457 -4.083 1.00 83.00 96 SER A CA 1
ATOM 789 C C . SER A 1 96 ? -13.498 6.368 -2.645 1.00 83.00 96 SER A C 1
ATOM 791 O O . SER A 1 96 ? -12.715 6.076 -1.744 1.00 83.00 96 SER A O 1
ATOM 793 N N . GLN A 1 97 ? -14.810 6.498 -2.443 1.00 82.94 97 GLN A N 1
ATOM 794 C CA . GLN A 1 97 ? -15.459 6.286 -1.140 1.00 82.94 97 GLN A CA 1
ATOM 795 C C . GLN A 1 97 ? -15.276 4.866 -0.553 1.00 82.94 97 GLN A C 1
ATOM 797 O O . GLN A 1 97 ? -15.579 4.646 0.614 1.00 82.94 97 GLN A O 1
ATOM 802 N N . TYR A 1 98 ? -14.762 3.907 -1.335 1.00 87.50 98 TYR A N 1
ATOM 803 C CA . TYR A 1 98 ? -14.533 2.519 -0.907 1.00 87.50 98 TYR A CA 1
ATOM 804 C C . TYR A 1 98 ? -13.087 2.042 -1.096 1.00 87.50 98 TYR A C 1
ATOM 806 O O . TYR A 1 98 ? -12.819 0.840 -1.006 1.00 87.50 98 TYR A O 1
ATOM 814 N N . LYS A 1 99 ? -12.151 2.940 -1.438 1.00 90.25 99 LYS A N 1
ATOM 815 C CA . LYS A 1 99 ? -10.763 2.548 -1.719 1.00 90.25 99 LYS A CA 1
ATOM 816 C C . LYS A 1 99 ? -9.747 3.583 -1.262 1.00 90.25 99 LYS A C 1
ATOM 818 O O . LYS A 1 99 ? -9.800 4.746 -1.673 1.00 90.25 99 LYS A O 1
ATOM 823 N N . VAL A 1 100 ? -8.747 3.103 -0.530 1.00 89.38 100 VAL A N 1
ATOM 824 C CA . VAL A 1 100 ? -7.498 3.825 -0.263 1.00 89.38 100 VAL A CA 1
ATOM 825 C C . VAL A 1 100 ? -6.446 3.337 -1.247 1.00 89.38 100 VAL A C 1
ATOM 827 O O . VAL A 1 100 ? -6.190 2.140 -1.337 1.00 89.38 100 VAL A O 1
ATOM 830 N N . ARG A 1 101 ? -5.821 4.263 -1.970 1.00 91.44 101 ARG A N 1
ATOM 831 C CA . ARG A 1 101 ? -4.656 4.002 -2.810 1.00 91.44 101 ARG A CA 1
ATOM 832 C C . ARG A 1 101 ? -3.397 4.352 -2.039 1.00 91.44 101 ARG A C 1
ATOM 834 O O . ARG A 1 101 ? -3.209 5.502 -1.651 1.00 91.44 101 ARG A O 1
ATOM 841 N N . ILE A 1 102 ? -2.527 3.376 -1.849 1.00 89.56 102 ILE A N 1
ATOM 842 C CA . ILE A 1 102 ? -1.192 3.560 -1.293 1.00 89.56 102 ILE A CA 1
ATOM 843 C C . ILE A 1 102 ? -0.245 3.654 -2.477 1.00 89.56 102 ILE A C 1
ATOM 845 O O . ILE A 1 102 ? -0.109 2.695 -3.231 1.00 89.56 102 ILE A O 1
ATOM 849 N N . ALA A 1 103 ? 0.371 4.808 -2.671 1.00 89.19 103 ALA A N 1
ATOM 850 C CA . ALA A 1 103 ? 1.357 5.015 -3.713 1.00 89.19 103 ALA A CA 1
ATOM 851 C C . ALA A 1 103 ? 2.761 4.975 -3.112 1.00 89.19 103 ALA A C 1
ATOM 853 O O . ALA A 1 103 ? 2.983 5.414 -1.980 1.00 89.19 103 ALA A O 1
ATOM 854 N N . TYR A 1 104 ? 3.692 4.411 -3.870 1.00 86.69 104 TYR A N 1
ATOM 855 C CA . TYR A 1 104 ? 5.080 4.288 -3.469 1.00 86.69 104 TYR A CA 1
ATOM 856 C C . TYR A 1 104 ? 6.014 4.488 -4.652 1.00 86.69 104 TYR A C 1
ATOM 858 O O . TYR A 1 104 ? 5.673 4.244 -5.815 1.00 86.69 104 TYR A O 1
ATOM 866 N N . ARG A 1 105 ? 7.224 4.944 -4.334 1.00 82.69 105 ARG A N 1
ATOM 867 C CA . ARG A 1 105 ? 8.266 5.158 -5.330 1.00 82.69 105 ARG A CA 1
ATOM 868 C C . ARG A 1 105 ? 8.983 3.846 -5.642 1.00 82.69 105 ARG A C 1
ATOM 870 O O . ARG A 1 105 ? 9.586 3.236 -4.764 1.00 82.69 105 ARG A O 1
ATOM 877 N N . TRP A 1 106 ? 8.941 3.455 -6.910 1.00 82.81 106 TRP A N 1
ATOM 878 C CA . TRP A 1 106 ? 9.723 2.365 -7.489 1.00 82.81 106 TRP A CA 1
ATOM 879 C C . TRP A 1 106 ? 10.070 2.733 -8.940 1.00 82.81 106 TRP A C 1
ATOM 881 O O . TRP A 1 106 ? 9.252 3.396 -9.587 1.00 82.81 106 TRP A O 1
ATOM 891 N N . PRO A 1 107 ? 11.261 2.384 -9.460 1.00 82.19 107 PRO A N 1
ATOM 892 C CA . PRO A 1 107 ? 11.600 2.679 -10.847 1.00 82.19 107 PRO A CA 1
ATOM 893 C C . PRO A 1 107 ? 10.606 2.017 -11.810 1.00 82.19 107 PRO A C 1
ATOM 895 O O . PRO A 1 107 ? 10.477 0.797 -11.844 1.00 82.19 107 PRO A O 1
ATOM 898 N N . SER A 1 108 ? 9.918 2.828 -12.616 1.00 77.56 108 SER A N 1
ATOM 899 C CA . SER A 1 108 ? 8.873 2.352 -13.542 1.00 77.56 108 SER A CA 1
ATOM 900 C C . SER A 1 108 ? 9.372 1.408 -14.637 1.00 77.56 108 SER A C 1
ATOM 902 O O . SER A 1 108 ? 8.593 0.657 -15.215 1.00 77.56 108 SER A O 1
ATOM 904 N N . ASN A 1 109 ? 10.675 1.437 -14.914 1.00 81.75 109 ASN A N 1
ATOM 905 C CA . ASN A 1 109 ? 11.352 0.559 -15.859 1.00 81.75 109 ASN A CA 1
ATOM 906 C C . ASN A 1 109 ? 11.871 -0.740 -15.220 1.00 81.75 109 ASN A C 1
ATOM 908 O O . ASN A 1 109 ? 12.498 -1.538 -15.913 1.00 81.75 109 ASN A O 1
ATOM 912 N N . TRP A 1 110 ? 11.680 -0.945 -13.916 1.00 81.62 110 TRP A N 1
ATOM 913 C CA . TRP A 1 110 ? 12.101 -2.156 -13.217 1.00 81.62 110 TRP A CA 1
ATOM 914 C C . TRP A 1 110 ? 10.890 -3.031 -12.925 1.00 81.62 110 TRP A C 1
ATOM 916 O O . TRP A 1 110 ? 9.802 -2.539 -12.622 1.00 81.62 110 TRP A O 1
ATOM 926 N N . TRP A 1 111 ? 11.084 -4.351 -12.972 1.00 82.94 111 TRP A N 1
ATOM 927 C CA . TRP A 1 111 ? 10.074 -5.272 -12.466 1.00 82.94 111 TRP A CA 1
ATOM 928 C C . TRP A 1 111 ? 9.786 -4.939 -11.002 1.00 82.94 111 TRP A C 1
ATOM 930 O O . TRP A 1 111 ? 10.713 -4.728 -10.224 1.00 82.94 111 TRP A O 1
ATOM 940 N N . ASP A 1 112 ? 8.509 -4.840 -10.648 1.00 85.31 112 ASP A N 1
ATOM 941 C CA . ASP A 1 112 ? 8.087 -4.480 -9.302 1.00 85.31 112 ASP A CA 1
ATOM 942 C C . ASP A 1 112 ? 7.941 -5.747 -8.439 1.00 85.31 112 ASP A C 1
ATOM 944 O O . ASP A 1 112 ? 6.940 -6.465 -8.585 1.00 85.31 112 ASP A O 1
ATOM 948 N N . PRO A 1 113 ? 8.889 -6.006 -7.515 1.00 82.31 113 PRO A N 1
ATOM 949 C CA . PRO A 1 113 ? 8.963 -7.258 -6.768 1.00 82.31 113 PRO A CA 1
ATOM 950 C C . PRO A 1 113 ? 7.910 -7.374 -5.662 1.00 82.31 113 PRO A C 1
ATOM 952 O O . PRO A 1 113 ? 7.800 -8.408 -5.004 1.00 82.31 113 PRO A O 1
ATOM 955 N N . PHE A 1 114 ? 7.130 -6.320 -5.429 1.00 85.81 114 PHE A N 1
ATOM 956 C CA . PHE A 1 114 ? 6.287 -6.197 -4.251 1.00 85.81 114 PHE A CA 1
ATOM 957 C C . PHE A 1 114 ? 4.866 -6.676 -4.505 1.00 85.81 114 PHE A C 1
ATOM 959 O O . PHE A 1 114 ? 4.014 -5.940 -5.003 1.00 85.81 114 PHE A O 1
ATOM 966 N N . VAL A 1 115 ? 4.583 -7.935 -4.205 1.00 88.12 115 VAL A N 1
ATOM 967 C CA . VAL A 1 115 ? 3.269 -8.517 -4.498 1.00 88.12 115 VAL A CA 1
ATOM 968 C C . VAL A 1 115 ? 2.159 -7.891 -3.650 1.00 88.12 115 VAL A C 1
ATOM 970 O O . VAL A 1 115 ? 2.368 -7.479 -2.514 1.00 88.12 115 VAL A O 1
ATOM 973 N N . VAL A 1 116 ? 0.940 -7.843 -4.187 1.00 91.19 116 VAL A N 1
ATOM 974 C CA . VAL A 1 116 ? -0.210 -7.186 -3.540 1.00 91.19 116 VAL A CA 1
ATOM 975 C C . VAL A 1 116 ? -0.509 -7.716 -2.124 1.00 91.19 116 VAL A C 1
ATOM 977 O O . VAL A 1 116 ? -0.869 -6.941 -1.242 1.00 91.19 116 VAL A O 1
ATOM 980 N N . SER A 1 117 ? -0.278 -9.010 -1.868 1.00 88.19 117 SER A N 1
ATOM 981 C CA . SER A 1 117 ? -0.522 -9.675 -0.575 1.00 88.19 117 SER A CA 1
ATOM 982 C C . SER A 1 117 ? 0.417 -9.233 0.552 1.00 88.19 117 SER A C 1
ATOM 984 O O . SER A 1 117 ? 0.146 -9.496 1.725 1.00 88.19 117 SER A O 1
ATOM 986 N N . GLN A 1 118 ? 1.515 -8.557 0.212 1.00 86.44 118 GLN A N 1
ATOM 987 C CA . GLN A 1 118 ? 2.465 -7.999 1.171 1.00 86.44 118 GLN A CA 1
ATOM 988 C C . GLN A 1 118 ? 1.993 -6.678 1.785 1.00 86.44 118 GLN A C 1
ATOM 990 O O . GLN A 1 118 ? 2.561 -6.252 2.789 1.00 86.44 118 GLN A O 1
ATOM 995 N N . TRP A 1 119 ? 0.974 -6.045 1.201 1.00 88.94 119 TRP A N 1
ATOM 996 C CA . TRP A 1 119 ? 0.474 -4.747 1.628 1.00 88.94 119 TRP A CA 1
ATOM 997 C C . TRP A 1 119 ? -0.674 -4.888 2.615 1.00 88.94 119 TRP A C 1
ATOM 999 O O . TRP A 1 119 ? -1.654 -5.599 2.372 1.00 88.94 119 TRP A O 1
ATOM 1009 N N . GLU A 1 120 ? -0.559 -4.164 3.721 1.00 89.56 120 GLU A N 1
ATOM 1010 C CA . GLU A 1 120 ? -1.558 -4.160 4.776 1.00 89.56 120 GLU A CA 1
ATOM 1011 C C . GLU A 1 120 ? -1.666 -2.790 5.429 1.00 89.56 120 GLU A C 1
ATOM 1013 O O . GLU A 1 120 ? -0.657 -2.180 5.797 1.00 89.56 120 GLU A O 1
ATOM 1018 N N . ILE A 1 121 ? -2.904 -2.337 5.610 1.00 88.81 121 ILE A N 1
ATOM 1019 C CA . ILE A 1 121 ? -3.220 -1.144 6.388 1.00 88.81 121 ILE A CA 1
ATOM 1020 C C . ILE A 1 121 ? -4.117 -1.491 7.562 1.00 88.81 121 ILE A C 1
ATOM 1022 O O . ILE A 1 121 ? -4.844 -2.485 7.562 1.00 88.81 121 ILE A O 1
ATOM 1026 N N . CYS A 1 122 ? -4.089 -0.606 8.537 1.00 89.38 122 CYS A N 1
ATOM 1027 C CA . CYS A 1 122 ? -4.880 -0.655 9.735 1.00 89.38 122 CYS A CA 1
ATOM 1028 C C . CYS A 1 122 ? -5.716 0.615 9.871 1.00 89.38 122 CYS A C 1
ATOM 1030 O O . CYS A 1 122 ? -5.210 1.717 9.651 1.00 89.38 122 CYS A O 1
ATOM 1032 N N . ARG A 1 123 ? -6.977 0.451 10.271 1.00 89.50 123 ARG A N 1
ATOM 1033 C CA . ARG A 1 123 ? -7.783 1.524 10.857 1.00 89.50 123 ARG A CA 1
ATOM 1034 C C . ARG A 1 123 ? -7.480 1.598 12.347 1.00 89.50 123 ARG A C 1
ATOM 1036 O O . ARG A 1 123 ? -7.686 0.596 13.027 1.00 89.50 123 ARG A O 1
ATOM 1043 N N . LEU A 1 124 ? -7.051 2.749 12.845 1.00 88.12 124 LEU A N 1
ATOM 1044 C CA . LEU A 1 124 ? -6.788 2.933 14.271 1.00 88.12 124 LEU A CA 1
ATOM 1045 C C . LEU A 1 124 ? -8.093 3.097 15.066 1.00 88.12 124 LEU A C 1
ATOM 1047 O O . LEU A 1 124 ? -9.084 3.614 14.538 1.00 88.12 124 LEU A O 1
ATOM 1051 N N . GLU A 1 125 ? -8.094 2.637 16.316 1.00 85.56 125 GLU A N 1
ATOM 1052 C CA . GLU A 1 125 ? -9.093 3.032 17.316 1.00 85.56 125 GLU A CA 1
ATOM 1053 C C . GLU A 1 125 ? -8.852 4.491 17.725 1.00 85.56 125 GLU A C 1
ATOM 1055 O O . GLU A 1 125 ? -7.713 4.960 17.715 1.00 85.56 125 GLU A O 1
ATOM 1060 N N . ARG A 1 126 ? -9.936 5.225 17.989 1.00 73.44 126 ARG A N 1
ATOM 1061 C CA . ARG A 1 126 ? -9.884 6.616 18.454 1.00 73.44 126 ARG A CA 1
ATOM 1062 C C . ARG A 1 126 ? -9.903 6.673 19.968 1.00 73.44 126 ARG A C 1
ATOM 1064 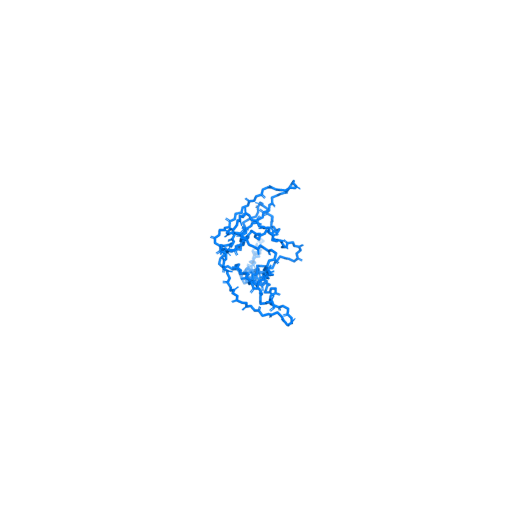O O . ARG A 1 126 ? -10.654 5.859 20.547 1.00 73.44 126 ARG A O 1
#

Radius of gyration: 22.01 Å; Cα contacts (8 Å, |Δi|>4): 208; chains: 1; bounding box: 75×42×49 Å

Solvent-accessible surface area (backbone atoms only — not comparable to full-atom values): 7586 Å² total; per-residue (Å²): 138,82,86,82,82,78,82,74,77,59,69,66,59,59,51,52,52,51,51,54,52,52,50,54,56,58,61,70,65,51,64,39,62,67,44,72,58,93,93,59,45,75,69,44,80,42,52,35,72,44,69,53,73,49,79,56,97,92,42,62,33,33,36,34,32,27,74,42,87,39,80,57,54,92,81,54,52,78,40,59,35,30,37,66,66,58,94,82,50,76,48,77,43,81,75,47,55,48,25,42,30,37,35,35,73,52,66,79,92,49,88,78,86,73,55,46,85,59,30,29,37,26,35,45,60,131

Secondary structure (DSSP, 8-state):
----------HHHHHHHHHHHHHHHHHHT--EE--PPTT--EEEEEEEEEEEEEEETTEEEEEEEEE---SSGGG--EEEEEE---SS-EEEEEEETTEEEEEE---TTS-----GGG-EEEEEP-

pLDDT: mean 76.17, std 14.11, range [41.91, 94.56]

Foldseek 3Di:
DDDDPDDDPDPVVVVVVVVVVVVVVVVLFPKDFPADDVPWDFPDKWFFDDWDWDDDPRDIKIKTKTFAQCLPVVVWDKDWGIDTPQPDDWDWDCPDNGIIIIIGDDPPPDDDPTDRRRTMMGTTDD

Mean predicted aligned error: 11.67 Å

Nearest PDB structures (foldseek):
  4lus-assembly1_B  TM=2.602E-01  e=4.853E+00  Clostridioides difficile 630